Protein AF-A0A7R9P1Z8-F1 (afdb_monomer_lite)

pLDDT: mean 73.99, std 16.54, range [33.16, 90.25]

Structure (mmCIF, N/CA/C/O backbone):
data_AF-A0A7R9P1Z8-F1
#
_entry.id   AF-A0A7R9P1Z8-F1
#
loop_
_atom_site.group_PDB
_atom_site.id
_atom_site.type_symbol
_atom_site.label_atom_id
_atom_site.label_alt_id
_atom_site.label_comp_id
_atom_site.label_asym_id
_atom_site.label_entity_id
_atom_site.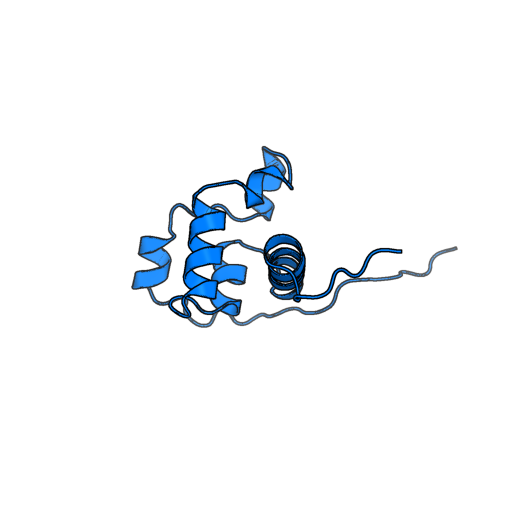label_seq_id
_atom_site.pdbx_PDB_ins_code
_atom_site.Cartn_x
_atom_site.Cartn_y
_atom_site.Cartn_z
_atom_site.occupancy
_atom_site.B_iso_or_equiv
_atom_site.auth_seq_id
_atom_site.auth_comp_id
_atom_site.auth_asym_id
_atom_site.auth_atom_id
_atom_site.pdbx_PDB_model_num
ATOM 1 N N . MET A 1 1 ? 34.735 -16.229 -2.800 1.00 46.41 1 MET A N 1
ATOM 2 C CA . MET A 1 1 ? 34.281 -14.863 -2.474 1.00 46.41 1 MET A CA 1
ATOM 3 C C . MET A 1 1 ? 32.851 -14.988 -1.993 1.00 46.41 1 MET A C 1
ATOM 5 O O . MET A 1 1 ? 31.950 -15.078 -2.813 1.00 46.41 1 MET A O 1
ATOM 9 N N . ASN A 1 2 ? 32.664 -15.097 -0.682 1.00 49.06 2 ASN A N 1
ATOM 10 C CA . ASN A 1 2 ? 31.348 -15.140 -0.063 1.00 49.06 2 ASN A CA 1
ATOM 11 C C . ASN A 1 2 ? 31.331 -14.040 0.990 1.00 49.06 2 ASN A C 1
ATOM 13 O O . ASN A 1 2 ? 32.023 -14.169 1.993 1.00 49.06 2 ASN A O 1
ATOM 17 N N . ASP A 1 3 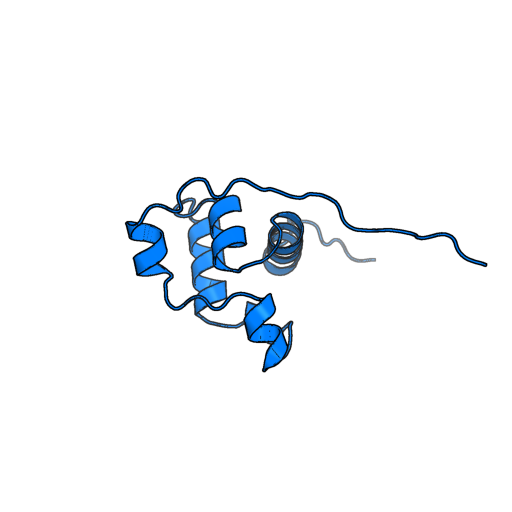? 30.570 -12.981 0.734 1.00 44.78 3 ASP A N 1
ATOM 18 C CA . ASP A 1 3 ? 30.080 -12.094 1.779 1.00 44.78 3 ASP A CA 1
ATOM 19 C C . ASP A 1 3 ? 28.647 -11.695 1.413 1.00 44.78 3 ASP A C 1
ATOM 21 O O . ASP A 1 3 ? 28.370 -11.181 0.326 1.00 44.78 3 ASP A O 1
ATOM 25 N N . ASN A 1 4 ? 27.733 -12.098 2.287 1.00 48.97 4 ASN A N 1
ATOM 26 C CA . ASN A 1 4 ? 26.296 -11.957 2.160 1.00 48.97 4 ASN A CA 1
ATOM 27 C C . ASN A 1 4 ? 25.899 -10.505 2.452 1.00 48.97 4 ASN A C 1
ATOM 29 O O . ASN A 1 4 ? 25.914 -10.074 3.600 1.00 48.97 4 ASN A O 1
ATOM 33 N N . GLY A 1 5 ? 25.471 -9.772 1.426 1.00 41.38 5 GLY A N 1
ATOM 34 C CA . GLY A 1 5 ? 24.768 -8.500 1.582 1.00 41.38 5 GLY A CA 1
ATOM 35 C C . GLY A 1 5 ? 23.269 -8.725 1.767 1.00 41.38 5 GLY A C 1
ATOM 36 O O . GLY A 1 5 ? 22.489 -8.426 0.865 1.00 41.38 5 GLY A O 1
ATOM 37 N N . GLU A 1 6 ? 22.881 -9.289 2.911 1.00 42.84 6 GLU A N 1
ATOM 38 C CA . GLU A 1 6 ? 21.491 -9.481 3.337 1.00 42.84 6 GLU A CA 1
ATOM 39 C C . GLU A 1 6 ? 20.790 -8.116 3.461 1.00 42.84 6 GLU A C 1
ATOM 41 O O . GLU A 1 6 ? 20.885 -7.409 4.461 1.00 42.84 6 GLU A O 1
ATOM 46 N N . SER A 1 7 ? 20.131 -7.711 2.377 1.00 45.88 7 SER A N 1
ATOM 47 C CA . SER A 1 7 ? 19.249 -6.550 2.314 1.00 45.88 7 SER A CA 1
ATOM 48 C C . SER A 1 7 ? 17.815 -7.062 2.270 1.00 45.88 7 SER A C 1
ATOM 50 O O . SER A 1 7 ? 17.317 -7.389 1.201 1.00 45.88 7 SER A O 1
ATOM 52 N N . ASP A 1 8 ? 17.157 -7.184 3.416 1.00 37.84 8 ASP A N 1
ATOM 53 C CA . ASP A 1 8 ? 16.103 -6.225 3.733 1.00 37.84 8 ASP A CA 1
ATOM 54 C C . ASP A 1 8 ? 15.647 -6.383 5.183 1.00 37.84 8 ASP A C 1
ATOM 56 O O . ASP A 1 8 ? 15.498 -7.469 5.739 1.00 37.84 8 ASP A O 1
ATOM 60 N N . LYS A 1 9 ? 15.466 -5.222 5.795 1.00 39.69 9 LYS A N 1
ATOM 61 C CA . LYS A 1 9 ? 15.072 -5.011 7.175 1.00 39.69 9 LYS A CA 1
ATOM 62 C C . LYS A 1 9 ? 13.713 -5.644 7.490 1.00 39.69 9 LYS A C 1
ATOM 64 O O . LYS A 1 9 ? 12.779 -5.577 6.700 1.00 39.69 9 LYS A O 1
ATOM 69 N N . THR A 1 10 ? 13.572 -5.990 8.769 1.00 33.16 10 THR A N 1
ATOM 70 C CA . THR A 1 10 ? 12.308 -5.951 9.517 1.00 33.16 10 THR A CA 1
ATOM 71 C C . THR A 1 10 ? 11.336 -7.095 9.215 1.00 33.16 10 THR A C 1
ATOM 73 O O . THR A 1 10 ? 10.410 -7.007 8.416 1.00 33.16 10 THR A O 1
ATOM 76 N N . THR A 1 11 ? 11.462 -8.144 10.029 1.00 53.44 11 THR A N 1
ATOM 77 C CA . THR A 1 11 ? 10.304 -8.735 10.706 1.00 53.44 11 THR A CA 1
ATOM 78 C C . THR A 1 11 ? 9.396 -7.621 11.238 1.00 53.44 11 THR A C 1
ATOM 80 O O . THR A 1 11 ? 9.866 -6.725 11.944 1.00 53.44 11 THR A O 1
ATOM 83 N N . PRO A 1 12 ? 8.084 -7.720 10.996 1.00 45.97 12 PRO A N 1
ATOM 84 C CA . PRO A 1 12 ? 7.188 -7.603 12.128 1.00 45.97 12 PRO A CA 1
ATOM 85 C C . PRO A 1 12 ? 6.350 -8.875 12.240 1.00 45.97 12 PRO A C 1
ATOM 87 O O . PRO A 1 12 ? 5.291 -9.009 11.634 1.00 45.97 12 PRO A O 1
ATOM 90 N N . SER A 1 13 ? 6.809 -9.787 13.097 1.00 47.91 13 SER A N 1
ATOM 91 C CA . SER A 1 13 ? 5.887 -10.557 13.927 1.00 47.91 13 SER A CA 1
ATOM 92 C C . SER A 1 13 ? 5.100 -9.567 14.781 1.00 47.91 13 SER A C 1
ATOM 94 O O . SER A 1 13 ? 5.549 -9.255 15.872 1.00 47.91 13 SER A O 1
ATOM 96 N N . VAL A 1 14 ? 3.980 -9.039 14.287 1.00 45.84 14 VAL A N 1
ATOM 97 C CA . VAL A 1 14 ? 2.842 -8.638 15.126 1.00 45.84 14 VAL A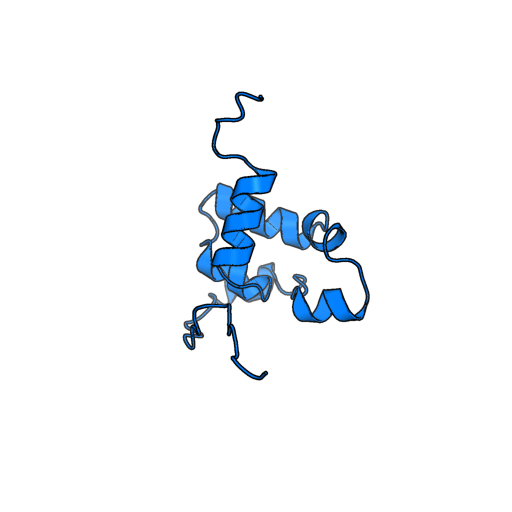 CA 1
ATOM 98 C C . VAL A 1 14 ? 1.589 -8.709 14.255 1.00 45.84 14 VAL A C 1
ATOM 100 O O . VAL A 1 14 ? 1.152 -7.713 13.685 1.00 45.84 14 VAL A O 1
ATOM 103 N N . SER A 1 15 ? 1.014 -9.902 14.152 1.00 49.69 15 SER A N 1
ATOM 104 C CA . SER A 1 15 ? -0.393 -10.092 13.812 1.00 49.69 15 SER A CA 1
ATOM 105 C C . SER A 1 15 ? -1.250 -9.553 14.965 1.00 49.69 15 SER A C 1
ATOM 107 O O . SER A 1 15 ? -1.793 -10.315 15.761 1.00 49.69 15 SER A O 1
ATOM 109 N N . GLU A 1 16 ? -1.315 -8.228 15.102 1.00 49.94 16 GLU A N 1
ATOM 110 C CA . GLU A 1 16 ? -2.298 -7.555 15.953 1.00 49.94 16 GLU A CA 1
ATOM 111 C C . GLU A 1 16 ? -3.492 -7.183 15.081 1.00 49.94 16 GLU A C 1
ATOM 113 O O . GLU A 1 16 ? -3.527 -6.143 14.432 1.00 49.94 16 GLU A O 1
ATOM 118 N N . GLY A 1 17 ? -4.449 -8.112 15.047 1.00 57.28 17 GLY A N 1
ATOM 119 C CA . GLY A 1 17 ? -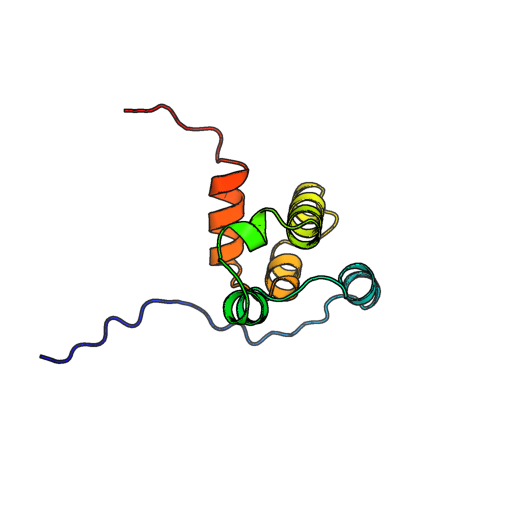5.868 -7.865 14.823 1.00 57.28 17 GLY A CA 1
ATOM 120 C C . GLY A 1 17 ? -6.226 -6.829 13.763 1.00 57.28 17 GLY A C 1
ATOM 121 O O . GLY A 1 17 ? -6.734 -5.756 14.099 1.00 57.28 17 GLY A O 1
ATOM 122 N N . ILE A 1 18 ? -6.120 -7.195 12.481 1.00 69.12 18 ILE A N 1
ATOM 123 C CA . ILE A 1 18 ? -6.973 -6.559 11.473 1.00 69.12 18 ILE A CA 1
ATOM 124 C C . ILE A 1 18 ? -8.410 -6.713 11.977 1.00 69.12 18 ILE A C 1
ATOM 126 O O . ILE A 1 18 ? -8.883 -7.830 12.193 1.00 69.12 18 ILE A O 1
ATOM 130 N N . SER A 1 19 ? -9.088 -5.590 12.225 1.00 77.50 19 SER A N 1
ATOM 131 C CA . SER A 1 19 ? -10.463 -5.620 12.724 1.00 77.50 19 SER A CA 1
ATOM 132 C C . SER A 1 19 ? -11.308 -6.520 11.812 1.00 77.50 19 SER A C 1
ATOM 134 O O . SER A 1 19 ? -11.213 -6.367 10.593 1.00 77.50 19 SER A O 1
ATOM 136 N N . PRO A 1 20 ? -12.159 -7.415 12.344 1.00 74.38 20 PRO A N 1
ATOM 137 C CA . PRO A 1 20 ? -12.887 -8.399 11.532 1.00 74.38 20 PRO A CA 1
ATOM 138 C C . PRO A 1 20 ? -13.722 -7.743 10.423 1.00 74.38 20 PRO A C 1
ATOM 140 O O . PRO A 1 20 ? -13.780 -8.240 9.307 1.00 74.38 20 PRO A O 1
ATOM 143 N N . ARG A 1 21 ? -14.253 -6.544 10.689 1.00 80.56 21 ARG A N 1
ATOM 144 C CA . ARG A 1 21 ? -14.920 -5.667 9.711 1.00 80.56 21 ARG A CA 1
ATOM 145 C C . ARG A 1 21 ? -14.053 -5.293 8.498 1.00 80.56 21 ARG A C 1
ATOM 147 O O . ARG A 1 21 ? -14.561 -5.237 7.387 1.00 80.56 21 ARG A O 1
ATOM 154 N N . ILE A 1 22 ? -12.763 -5.033 8.703 1.00 82.12 22 ILE A N 1
ATOM 155 C CA . ILE A 1 22 ? -11.811 -4.713 7.632 1.00 82.12 22 ILE A CA 1
ATOM 156 C C . ILE A 1 22 ? -11.440 -6.003 6.901 1.00 82.12 22 ILE A C 1
ATOM 158 O O . ILE A 1 22 ? -11.528 -6.056 5.681 1.00 82.12 22 ILE A O 1
ATOM 162 N N . ALA A 1 23 ? -11.111 -7.074 7.626 1.00 78.44 23 ALA A N 1
ATOM 163 C CA . ALA A 1 23 ? -10.804 -8.362 7.004 1.00 78.44 23 ALA A CA 1
ATOM 164 C C . ALA A 1 23 ? -11.948 -8.860 6.097 1.00 78.44 23 ALA A C 1
ATOM 166 O O . ALA A 1 23 ? -11.692 -9.359 5.007 1.00 78.44 23 ALA A O 1
ATOM 167 N N . GLU A 1 24 ? -13.204 -8.656 6.502 1.00 82.06 24 GLU A N 1
ATOM 168 C CA . GLU A 1 24 ? -14.370 -9.020 5.697 1.00 82.06 24 GLU A CA 1
ATOM 169 C C . GLU A 1 24 ? -14.565 -8.114 4.470 1.00 82.06 24 GLU A C 1
ATOM 171 O O . GLU A 1 24 ? -14.849 -8.615 3.385 1.00 82.06 24 GLU A O 1
ATOM 176 N N . GLN A 1 25 ? -14.344 -6.800 4.594 1.00 85.25 25 GLN A N 1
ATOM 177 C CA . GLN A 1 25 ? -14.430 -5.866 3.459 1.00 85.25 25 GLN A CA 1
ATOM 178 C C . GLN A 1 25 ? -13.317 -6.066 2.421 1.00 85.25 25 GLN A C 1
ATOM 180 O O . GLN A 1 25 ? -13.527 -5.832 1.230 1.00 85.25 25 GLN A O 1
ATOM 185 N N . TYR A 1 26 ? -12.140 -6.504 2.867 1.00 85.44 26 TYR A N 1
ATOM 186 C CA . TYR A 1 26 ? -10.949 -6.672 2.037 1.00 85.44 26 TYR A CA 1
ATOM 187 C C . TYR A 1 26 ? -10.585 -8.148 1.815 1.00 85.44 26 TYR A C 1
ATOM 189 O O . TYR A 1 26 ? -9.467 -8.443 1.411 1.00 85.44 26 TYR A O 1
ATOM 197 N N . ARG A 1 27 ? -11.524 -9.083 2.014 1.00 81.94 27 ARG A N 1
ATOM 198 C CA . ARG A 1 27 ? -11.318 -10.527 1.766 1.00 81.94 27 ARG A CA 1
ATOM 199 C C . ARG A 1 27 ? -10.957 -10.871 0.317 1.00 81.94 27 ARG A C 1
ATOM 201 O O . ARG A 1 27 ? -10.368 -11.913 0.068 1.00 81.94 27 ARG A O 1
ATOM 208 N N . ASP A 1 28 ? -11.333 -9.999 -0.615 1.00 87.06 28 ASP A N 1
ATOM 209 C CA . ASP A 1 28 ? -11.027 -10.099 -2.047 1.00 87.06 28 ASP A CA 1
ATOM 210 C C . ASP A 1 28 ? -9.623 -9.571 -2.390 1.00 87.06 28 ASP A C 1
ATOM 212 O O . ASP A 1 28 ? -9.177 -9.661 -3.532 1.00 87.06 28 ASP A O 1
ATOM 216 N N . VAL A 1 29 ? -8.913 -8.983 -1.419 1.00 86.56 29 VAL A N 1
ATOM 217 C CA . VAL A 1 29 ? -7.532 -8.539 -1.608 1.00 86.56 29 VAL A CA 1
ATOM 218 C C . VAL A 1 29 ? -6.624 -9.762 -1.676 1.00 86.56 29 VAL A C 1
ATOM 220 O O . VAL A 1 29 ? -6.484 -10.513 -0.711 1.00 86.56 29 VAL A O 1
ATOM 223 N N . ILE A 1 30 ? -5.959 -9.925 -2.817 1.00 86.25 30 ILE A N 1
ATOM 224 C CA . ILE A 1 30 ? -4.927 -10.942 -3.004 1.00 86.25 30 ILE A CA 1
ATOM 225 C C . ILE A 1 30 ? -3.597 -10.385 -2.494 1.00 86.25 30 ILE A C 1
ATOM 227 O O . ILE A 1 30 ? -3.260 -9.219 -2.711 1.00 86.25 30 ILE A O 1
ATOM 231 N N . LYS A 1 31 ? -2.813 -11.223 -1.812 1.00 88.62 31 LYS A N 1
ATOM 232 C CA . LYS A 1 31 ? -1.474 -10.849 -1.344 1.00 88.62 31 LYS A CA 1
ATOM 233 C C . LYS A 1 31 ? -0.507 -10.758 -2.519 1.00 88.62 31 LYS A C 1
ATOM 235 O O . LYS A 1 31 ? -0.547 -11.591 -3.418 1.00 88.62 31 LYS A O 1
ATOM 240 N N . LEU A 1 32 ? 0.446 -9.831 -2.470 1.00 84.25 32 LEU A N 1
ATOM 241 C CA . LEU A 1 32 ? 1.453 -9.671 -3.518 1.00 84.25 32 LEU A CA 1
ATOM 242 C C . LEU A 1 32 ? 2.237 -10.966 -3.751 1.00 84.25 32 LEU A C 1
ATOM 244 O O . LEU A 1 32 ? 2.472 -11.326 -4.897 1.00 84.25 32 LEU A O 1
ATOM 248 N N . ASN A 1 33 ? 2.627 -11.669 -2.683 1.00 81.12 33 ASN A N 1
ATOM 249 C CA . ASN A 1 33 ? 3.336 -12.947 -2.803 1.00 81.12 33 ASN A CA 1
ATOM 250 C C . ASN A 1 33 ? 2.540 -13.977 -3.614 1.00 81.12 33 ASN A C 1
ATOM 252 O O . ASN A 1 33 ? 3.120 -14.659 -4.450 1.00 81.12 33 ASN A O 1
ATOM 256 N N . ASP A 1 34 ? 1.226 -14.045 -3.402 1.00 85.38 34 ASP A N 1
ATOM 257 C CA . ASP A 1 34 ? 0.338 -14.963 -4.114 1.00 85.38 34 ASP A CA 1
ATOM 258 C C . ASP A 1 34 ? 0.143 -14.519 -5.571 1.00 85.38 34 ASP A C 1
ATOM 260 O O . ASP A 1 34 ? 0.364 -15.290 -6.501 1.00 85.38 34 ASP A O 1
ATOM 264 N N . TYR A 1 35 ? -0.110 -13.227 -5.794 1.00 84.75 35 TYR A N 1
ATOM 265 C CA . TYR A 1 35 ? -0.273 -12.658 -7.133 1.00 84.75 35 TYR A CA 1
ATOM 266 C C . TYR A 1 35 ? 0.986 -12.789 -8.005 1.00 84.75 35 TYR A C 1
ATOM 268 O O . TYR A 1 35 ? 0.899 -12.954 -9.219 1.00 84.75 35 TYR A O 1
ATOM 276 N N . LEU A 1 36 ? 2.181 -12.740 -7.411 1.00 81.56 36 LEU A N 1
ATOM 277 C CA . LEU A 1 36 ? 3.440 -12.938 -8.136 1.00 81.56 36 LEU A CA 1
ATOM 278 C C . LEU A 1 36 ? 3.638 -14.373 -8.638 1.00 81.56 36 LEU A C 1
ATOM 280 O O . LEU A 1 36 ? 4.467 -14.577 -9.522 1.00 81.56 36 LEU A O 1
ATOM 284 N N . THR A 1 37 ? 2.894 -15.353 -8.116 1.00 82.25 37 THR A N 1
ATOM 285 C CA . THR A 1 37 ? 2.946 -16.730 -8.633 1.00 82.25 37 THR A CA 1
ATOM 286 C C . THR A 1 37 ? 2.231 -16.874 -9.977 1.00 82.25 37 THR A C 1
ATOM 288 O O . THR A 1 37 ? 2.593 -17.738 -10.773 1.00 82.25 37 THR A O 1
ATOM 291 N N . THR A 1 38 ? 1.252 -16.008 -10.256 1.00 79.88 38 THR A N 1
ATOM 292 C CA . THR A 1 38 ? 0.395 -16.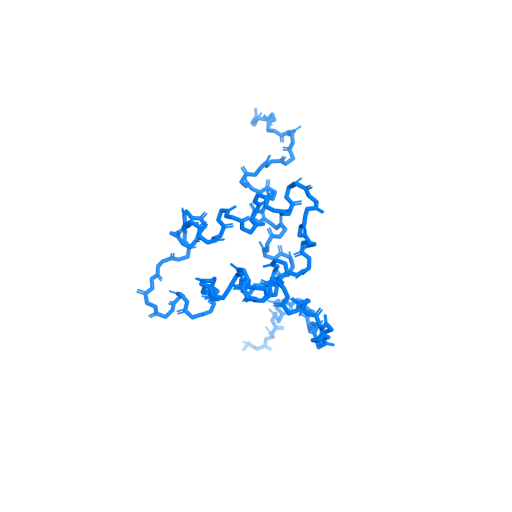077 -11.448 1.00 79.88 38 THR A CA 1
ATOM 293 C C . THR A 1 38 ? 0.601 -14.911 -12.417 1.00 79.88 38 THR A C 1
ATOM 295 O O . THR A 1 38 ? 0.338 -15.059 -13.611 1.00 79.88 38 THR A O 1
ATOM 298 N N . GLY A 1 39 ? 1.084 -13.759 -11.944 1.00 74.31 39 GLY A N 1
ATOM 299 C CA . GLY A 1 39 ? 1.060 -12.505 -12.695 1.00 74.31 39 GLY A CA 1
ATOM 300 C C . GLY A 1 39 ? 2.283 -11.601 -12.523 1.00 74.31 39 GLY A C 1
ATOM 301 O O . GLY A 1 39 ? 3.328 -11.964 -11.983 1.00 74.31 39 GLY A O 1
ATOM 302 N N . ARG A 1 40 ? 2.160 -10.371 -13.042 1.00 78.94 40 ARG A N 1
ATOM 303 C CA . ARG A 1 40 ? 3.230 -9.363 -13.042 1.00 78.94 40 ARG A CA 1
ATOM 304 C C . ARG A 1 40 ? 3.033 -8.336 -11.929 1.00 78.94 40 ARG A C 1
ATOM 306 O O . ARG A 1 40 ? 1.989 -7.708 -11.807 1.00 78.94 40 ARG A O 1
ATOM 313 N N . ARG A 1 41 ? 4.119 -8.062 -11.209 1.00 74.81 41 ARG A N 1
ATOM 314 C CA . ARG A 1 41 ? 4.235 -7.060 -10.135 1.00 74.81 41 ARG A CA 1
ATOM 315 C C . ARG A 1 41 ? 3.640 -5.661 -10.425 1.00 74.81 41 ARG A C 1
ATOM 317 O O . ARG A 1 41 ? 3.095 -5.097 -9.484 1.00 74.81 41 ARG A O 1
ATOM 324 N N . PRO A 1 42 ? 3.741 -5.058 -11.633 1.00 78.62 42 PRO A N 1
ATOM 325 C CA . PRO A 1 42 ? 3.077 -3.782 -11.937 1.00 78.62 42 PRO A CA 1
ATOM 326 C C . PRO A 1 42 ? 1.546 -3.871 -11.971 1.00 78.62 42 PRO A C 1
ATOM 328 O O . PRO A 1 42 ? 0.904 -2.995 -11.403 1.00 78.62 42 PRO A O 1
ATOM 331 N N . GLN A 1 43 ? 0.978 -4.939 -12.546 1.00 84.75 43 GLN A N 1
ATOM 332 C CA . GLN A 1 43 ? -0.479 -5.089 -12.677 1.00 84.75 43 GLN A CA 1
ATOM 333 C C . GLN A 1 43 ? -1.158 -5.130 -11.314 1.00 84.75 43 GLN A C 1
ATOM 335 O O . GLN A 1 43 ? -2.183 -4.491 -11.135 1.00 84.75 43 GLN A O 1
ATOM 340 N N . PHE A 1 44 ? -0.518 -5.753 -10.320 1.00 85.25 44 PHE A N 1
ATOM 341 C CA . PHE A 1 44 ? -0.987 -5.769 -8.934 1.00 85.25 44 PHE A CA 1
ATOM 342 C C . PHE A 1 44 ? -1.389 -4.384 -8.400 1.00 85.25 44 PHE A C 1
ATOM 344 O O . PHE A 1 44 ? -2.356 -4.274 -7.655 1.00 85.25 44 PHE A O 1
ATOM 351 N N . TRP A 1 45 ? -0.666 -3.318 -8.764 1.00 83.81 45 TRP A N 1
ATOM 352 C CA . TRP A 1 45 ? -0.961 -1.950 -8.308 1.00 83.81 45 TRP A CA 1
ATOM 353 C C . TRP A 1 45 ? -2.081 -1.274 -9.102 1.00 83.81 45 TRP A C 1
ATOM 355 O O . TRP A 1 45 ? -2.659 -0.289 -8.643 1.00 83.81 45 TRP A O 1
ATOM 365 N N . GLU A 1 46 ? -2.392 -1.798 -10.282 1.00 83.31 46 GLU A N 1
ATOM 366 C CA . GLU A 1 46 ? -3.484 -1.334 -11.134 1.00 83.31 46 GLU A CA 1
ATOM 367 C C . GLU A 1 46 ? -4.816 -2.010 -10.788 1.00 83.31 46 GLU A C 1
ATOM 369 O O . GLU A 1 46 ? -5.875 -1.457 -11.115 1.00 83.31 46 GLU A O 1
ATOM 374 N N . GLU A 1 47 ? -4.748 -3.141 -10.080 1.00 88.25 47 GLU A N 1
ATOM 375 C CA . GLU A 1 47 ? -5.894 -3.932 -9.656 1.00 88.25 47 GLU A CA 1
ATOM 376 C C . GLU A 1 47 ? -6.860 -3.144 -8.756 1.00 88.25 47 GLU A C 1
ATOM 378 O O . GLU A 1 47 ? -6.449 -2.319 -7.925 1.00 88.25 47 GLU A O 1
ATOM 383 N N . PRO A 1 48 ? -8.170 -3.432 -8.858 1.00 87.56 48 PRO A N 1
ATOM 384 C CA . PRO A 1 48 ? -9.195 -2.724 -8.100 1.00 87.56 48 PRO A CA 1
ATOM 385 C C . PRO A 1 48 ? -9.033 -2.892 -6.585 1.00 87.56 48 PRO A C 1
ATOM 387 O O . PRO A 1 48 ? -9.310 -1.956 -5.834 1.00 87.56 48 PRO A O 1
ATOM 390 N N . PHE A 1 49 ? -8.560 -4.051 -6.119 1.00 87.06 49 PHE A N 1
ATOM 391 C CA . PHE A 1 49 ? -8.370 -4.313 -4.693 1.00 87.06 49 PHE A CA 1
ATOM 392 C C . PHE A 1 49 ? -7.217 -3.478 -4.108 1.00 87.06 49 PHE A C 1
ATOM 394 O O . PHE A 1 49 ? -7.368 -2.883 -3.041 1.00 87.06 49 PHE A O 1
ATOM 401 N N . THR A 1 50 ? -6.102 -3.338 -4.835 1.00 87.94 50 THR A N 1
ATOM 402 C CA . THR A 1 50 ? -4.957 -2.523 -4.403 1.00 87.94 50 THR A CA 1
ATOM 403 C C . THR A 1 50 ? -5.290 -1.041 -4.427 1.00 87.94 50 THR A C 1
ATOM 405 O O . THR A 1 50 ? -4.955 -0.322 -3.483 1.00 87.94 50 THR A O 1
ATOM 408 N N . LYS A 1 51 ? -6.008 -0.582 -5.461 1.00 87.69 51 LYS A N 1
ATOM 409 C CA . LYS A 1 51 ? -6.510 0.796 -5.525 1.00 87.69 51 LYS A CA 1
ATOM 410 C C . LYS A 1 51 ? -7.429 1.117 -4.350 1.00 87.69 51 LYS A C 1
ATOM 412 O O . LYS A 1 51 ? -7.215 2.142 -3.712 1.00 87.69 51 LYS A O 1
ATOM 417 N N . ARG A 1 52 ? -8.370 0.229 -3.997 1.00 90.25 52 ARG A N 1
ATOM 418 C CA . ARG A 1 52 ? -9.223 0.413 -2.806 1.00 90.25 52 ARG A CA 1
ATOM 419 C C . ARG A 1 52 ? -8.406 0.558 -1.528 1.00 90.25 52 ARG A C 1
ATOM 421 O O . ARG A 1 52 ? -8.664 1.474 -0.759 1.00 90.25 52 ARG A O 1
ATOM 428 N N . VAL A 1 53 ? -7.416 -0.311 -1.310 1.00 88.94 53 VAL A N 1
ATOM 429 C CA . VAL A 1 53 ? -6.543 -0.225 -0.126 1.00 88.94 53 VAL A CA 1
ATOM 430 C C . VAL A 1 53 ? -5.788 1.108 -0.106 1.00 88.94 53 VAL A C 1
ATOM 432 O O . VAL A 1 53 ? -5.753 1.776 0.923 1.00 88.94 53 VAL A O 1
ATOM 435 N N . MET A 1 54 ? -5.229 1.537 -1.240 1.00 85.81 54 MET A N 1
ATOM 436 C CA . MET A 1 54 ? -4.520 2.816 -1.350 1.00 85.81 54 MET A CA 1
ATOM 437 C C . MET A 1 54 ? -5.431 4.029 -1.107 1.00 85.81 54 MET A C 1
ATOM 439 O O . MET A 1 54 ? -5.026 4.962 -0.412 1.00 85.81 54 MET A O 1
ATOM 443 N N . GLU A 1 55 ? -6.661 4.015 -1.624 1.00 87.56 55 GLU A N 1
ATOM 444 C CA . GLU A 1 55 ? -7.642 5.077 -1.380 1.00 87.56 55 GLU A CA 1
ATOM 445 C C . GLU A 1 55 ? -8.114 5.107 0.074 1.00 87.56 55 GLU A C 1
ATOM 447 O O . GLU A 1 55 ? -8.163 6.182 0.666 1.00 87.56 55 GLU A O 1
ATOM 452 N N . ALA A 1 56 ? -8.365 3.949 0.687 1.00 89.25 56 ALA A N 1
ATOM 453 C CA . ALA A 1 56 ? -8.742 3.867 2.096 1.00 89.25 56 ALA A CA 1
ATOM 454 C C . ALA A 1 56 ? -7.624 4.390 3.017 1.00 89.25 56 ALA A C 1
ATOM 456 O O . ALA A 1 56 ? -7.895 5.093 3.993 1.00 89.25 56 ALA A O 1
ATOM 457 N N . ILE A 1 57 ? -6.356 4.119 2.673 1.00 87.38 57 ILE A N 1
ATOM 458 C CA . ILE A 1 57 ? -5.196 4.686 3.377 1.00 87.38 57 ILE A CA 1
ATOM 459 C C . ILE A 1 57 ? -5.138 6.202 3.202 1.00 87.38 57 ILE A C 1
ATOM 461 O O . ILE A 1 57 ? -4.947 6.937 4.172 1.00 87.38 57 ILE A O 1
ATOM 465 N N . LYS A 1 58 ? -5.337 6.688 1.974 1.00 84.81 58 LYS A N 1
ATOM 466 C CA . LYS A 1 58 ? -5.362 8.124 1.672 1.00 84.81 58 LYS A CA 1
ATOM 467 C C . LYS A 1 58 ? -6.488 8.844 2.425 1.00 84.81 58 LYS A C 1
ATOM 469 O O . LYS A 1 58 ? -6.275 9.952 2.916 1.00 84.81 58 LYS A O 1
ATOM 474 N N . GLY A 1 59 ? -7.653 8.210 2.545 1.00 85.69 59 GLY A N 1
ATOM 475 C CA . GLY A 1 59 ? -8.810 8.700 3.297 1.00 85.69 59 GLY A CA 1
ATOM 476 C C . GLY A 1 59 ? -8.659 8.627 4.819 1.00 85.69 59 GLY A C 1
ATOM 477 O O . GLY A 1 59 ? -9.533 9.120 5.526 1.00 85.69 59 GLY A O 1
ATOM 478 N N . LYS A 1 60 ? -7.564 8.043 5.337 1.00 82.88 60 LYS A N 1
ATOM 479 C CA . LYS A 1 60 ? -7.377 7.688 6.760 1.00 82.88 60 LYS A CA 1
ATOM 480 C C . LYS A 1 60 ? -8.457 6.748 7.315 1.00 82.88 60 LYS A C 1
ATOM 482 O O . LYS A 1 60 ? -8.591 6.624 8.529 1.00 82.88 60 LYS A O 1
ATOM 487 N N . GLU A 1 61 ? -9.208 6.076 6.447 1.00 84.75 61 GLU A N 1
ATOM 488 C CA . GLU A 1 61 ? -10.171 5.038 6.831 1.00 84.75 61 GLU A CA 1
ATOM 489 C C . GLU A 1 61 ? -9.469 3.710 7.129 1.00 84.75 61 GLU A C 1
ATOM 491 O O . GLU A 1 61 ? -9.961 2.891 7.904 1.00 84.75 61 GLU A O 1
ATOM 496 N N . LEU A 1 62 ? -8.293 3.510 6.528 1.00 85.50 62 LEU A N 1
ATOM 497 C CA . LEU A 1 62 ? -7.446 2.344 6.718 1.00 85.50 62 LEU A CA 1
ATOM 498 C C . LEU A 1 62 ? -6.042 2.778 7.136 1.00 85.50 62 LEU A C 1
ATOM 500 O O . LEU A 1 62 ? -5.439 3.669 6.542 1.00 85.50 62 LEU A O 1
ATOM 504 N N . GLU A 1 63 ? -5.479 2.121 8.144 1.00 87.19 63 GLU A N 1
ATOM 505 C CA . GLU A 1 63 ? -4.091 2.369 8.510 1.00 87.19 63 GLU A CA 1
ATOM 506 C C . GLU A 1 63 ? -3.138 1.775 7.475 1.00 87.19 63 GLU A C 1
ATOM 508 O O . GLU A 1 63 ? -3.322 0.668 6.967 1.00 87.19 63 GLU A O 1
ATOM 513 N N . MET A 1 64 ? -2.053 2.493 7.199 1.00 86.00 64 MET A N 1
ATOM 514 C CA . MET A 1 64 ? -1.062 2.061 6.218 1.00 86.00 64 MET A CA 1
ATOM 515 C C . MET A 1 64 ? -0.377 0.742 6.602 1.00 86.00 64 MET A C 1
ATOM 517 O O . MET A 1 64 ? -0.054 -0.063 5.731 1.00 86.00 64 MET A O 1
ATOM 521 N N . LYS A 1 65 ? -0.207 0.482 7.905 1.00 85.94 65 LYS A N 1
ATOM 522 C CA . LYS A 1 65 ? 0.275 -0.809 8.413 1.00 85.94 65 LYS A CA 1
ATOM 523 C C . LYS A 1 65 ? -0.710 -1.935 8.078 1.00 85.94 65 LYS A C 1
ATOM 525 O O . LYS A 1 65 ? -0.301 -2.945 7.518 1.00 85.94 65 LYS A O 1
ATOM 530 N N . THR A 1 66 ? -2.001 -1.722 8.327 1.00 87.19 66 THR A N 1
ATOM 531 C CA . THR A 1 66 ? -3.069 -2.684 8.020 1.00 87.19 66 THR A CA 1
ATOM 532 C C . THR A 1 66 ? -3.196 -2.945 6.523 1.00 87.19 66 THR A C 1
ATOM 534 O O . THR A 1 66 ? -3.317 -4.093 6.111 1.00 87.19 66 THR A O 1
ATOM 537 N N . GLY A 1 67 ? -3.118 -1.907 5.687 1.00 87.88 67 GLY A N 1
ATOM 538 C CA . GLY A 1 67 ? -3.142 -2.072 4.234 1.00 87.88 67 GLY A CA 1
ATOM 539 C C . GLY A 1 67 ? -1.935 -2.841 3.690 1.00 87.88 67 GLY A C 1
ATOM 540 O O . GLY A 1 67 ? -2.085 -3.637 2.765 1.00 87.88 67 GLY A O 1
ATOM 541 N N . ALA A 1 68 ? -0.754 -2.667 4.292 1.00 88.50 68 ALA A N 1
ATOM 542 C CA . ALA A 1 68 ? 0.429 -3.449 3.939 1.00 88.50 68 ALA A CA 1
ATOM 543 C C . ALA A 1 68 ? 0.227 -4.932 4.283 1.00 88.50 68 ALA A C 1
ATOM 545 O O . ALA A 1 68 ? 0.511 -5.804 3.462 1.00 88.50 68 ALA A O 1
ATOM 546 N N . GLU A 1 69 ? -0.348 -5.203 5.456 1.00 87.06 69 GLU A N 1
ATOM 547 C CA . GLU A 1 69 ? -0.682 -6.555 5.907 1.00 87.06 69 GLU A CA 1
ATOM 548 C C . GLU A 1 69 ? -1.735 -7.229 5.010 1.00 87.06 69 GLU A C 1
ATOM 550 O O . GLU A 1 69 ? -1.546 -8.376 4.600 1.00 87.06 69 GLU A O 1
ATOM 555 N N . LEU A 1 70 ? -2.790 -6.497 4.626 1.00 87.75 70 LEU A N 1
ATOM 556 C CA . LEU A 1 70 ? -3.821 -6.958 3.686 1.00 87.75 70 LEU A CA 1
ATOM 557 C C . LEU A 1 70 ? -3.219 -7.334 2.331 1.00 87.75 70 LEU A C 1
ATOM 559 O O . LEU A 1 70 ? -3.471 -8.417 1.811 1.00 87.75 70 LEU A O 1
ATOM 563 N N . LEU A 1 71 ? -2.374 -6.460 1.785 1.00 87.12 71 LEU A N 1
ATOM 564 C CA . LEU A 1 71 ? -1.703 -6.686 0.507 1.00 87.12 71 LEU A CA 1
ATOM 565 C C . LEU A 1 71 ? -0.557 -7.701 0.612 1.00 87.12 71 LEU A C 1
ATOM 567 O O . LEU A 1 71 ? 0.038 -8.045 -0.405 1.00 87.12 71 LEU A O 1
ATOM 571 N N . GLY A 1 72 ? -0.216 -8.196 1.805 1.00 86.12 72 GLY A N 1
ATOM 572 C CA . GLY A 1 72 ? 0.899 -9.122 2.005 1.00 86.12 72 GLY A CA 1
ATOM 573 C C . GLY A 1 72 ? 2.246 -8.548 1.557 1.00 86.12 72 GLY A C 1
ATOM 574 O O . GLY A 1 72 ? 3.088 -9.283 1.033 1.00 86.12 72 GLY A O 1
ATOM 575 N N . VAL A 1 73 ? 2.421 -7.235 1.716 1.00 85.94 73 VAL A N 1
ATOM 576 C CA . VAL A 1 73 ? 3.653 -6.502 1.410 1.00 85.94 73 VAL A CA 1
ATOM 577 C C . VAL A 1 73 ? 4.223 -5.886 2.676 1.00 85.94 73 VAL A C 1
ATOM 579 O O . VAL A 1 73 ? 3.503 -5.564 3.617 1.00 85.94 73 VAL A O 1
ATOM 582 N N . SER A 1 74 ? 5.528 -5.643 2.688 1.00 84.25 74 SER A N 1
ATOM 583 C CA . SER A 1 74 ? 6.136 -4.885 3.775 1.00 84.25 74 SER A CA 1
ATOM 584 C C . SER A 1 74 ? 5.666 -3.434 3.739 1.00 84.25 74 SER A C 1
ATOM 586 O O . SER A 1 74 ? 5.515 -2.842 2.665 1.00 84.25 74 SER A O 1
ATOM 588 N N . TYR A 1 75 ? 5.520 -2.825 4.918 1.00 84.38 75 TYR A N 1
ATOM 589 C CA . TYR A 1 75 ? 5.200 -1.402 5.046 1.00 84.38 75 TYR A CA 1
ATOM 590 C C . TYR A 1 75 ? 6.124 -0.532 4.182 1.00 84.38 75 TYR A C 1
ATOM 592 O O . TYR A 1 75 ? 5.649 0.351 3.481 1.00 84.38 75 TYR A O 1
ATOM 600 N N . GLY A 1 76 ? 7.430 -0.824 4.153 1.00 82.50 76 GLY A N 1
ATOM 601 C CA . GLY A 1 76 ? 8.391 -0.112 3.304 1.00 82.50 76 GLY A CA 1
ATOM 602 C C . GLY A 1 76 ? 8.099 -0.233 1.803 1.00 82.50 76 GLY A C 1
ATOM 603 O O . GLY A 1 76 ? 8.220 0.751 1.076 1.00 82.50 76 GLY A O 1
ATOM 604 N N . THR A 1 77 ? 7.648 -1.401 1.336 1.00 83.19 77 THR A N 1
ATOM 605 C CA . THR A 1 77 ? 7.251 -1.625 -0.064 1.00 83.19 77 THR A CA 1
ATOM 606 C C . THR A 1 77 ? 5.985 -0.854 -0.411 1.00 83.19 77 THR A C 1
ATOM 608 O O . THR A 1 77 ? 5.945 -0.183 -1.444 1.00 83.19 77 THR A O 1
ATOM 611 N N . LEU A 1 78 ? 4.973 -0.912 0.461 1.00 86.00 78 LEU A N 1
ATOM 612 C CA . LEU A 1 78 ? 3.743 -0.143 0.296 1.00 86.00 78 LEU A CA 1
ATOM 613 C C . LEU A 1 78 ? 4.033 1.358 0.317 1.00 86.00 78 LEU A C 1
ATOM 615 O O . LEU A 1 78 ? 3.554 2.088 -0.538 1.00 86.00 78 LEU A O 1
ATOM 619 N N . TYR A 1 79 ? 4.855 1.813 1.261 1.00 84.00 79 TYR A N 1
ATOM 620 C CA . TYR A 1 79 ? 5.230 3.213 1.418 1.00 84.00 79 TYR A CA 1
ATOM 621 C C . TYR A 1 79 ? 6.034 3.726 0.221 1.00 84.00 79 TYR A C 1
ATOM 623 O O . TYR A 1 79 ? 5.764 4.817 -0.276 1.00 84.00 79 TYR A O 1
ATOM 631 N N . GLY A 1 80 ? 6.977 2.933 -0.295 1.00 82.12 80 GLY A N 1
ATOM 632 C CA . GLY A 1 80 ? 7.705 3.252 -1.524 1.00 82.12 80 GLY A CA 1
ATOM 633 C C . GLY A 1 80 ? 6.770 3.401 -2.724 1.00 82.12 80 GLY A C 1
ATOM 634 O O . GLY A 1 80 ? 6.891 4.362 -3.478 1.00 82.12 80 GLY A O 1
ATOM 635 N N . ARG A 1 81 ? 5.785 2.506 -2.856 1.00 80.50 81 ARG A N 1
ATOM 636 C CA . ARG A 1 81 ? 4.783 2.543 -3.932 1.00 80.50 81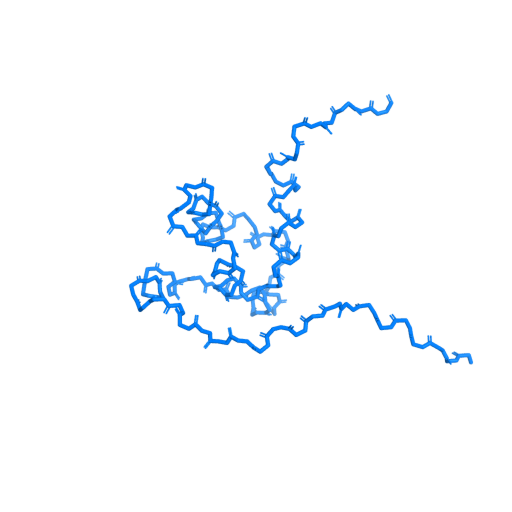 ARG A CA 1
ATOM 637 C C . ARG A 1 81 ? 3.786 3.674 -3.790 1.00 80.50 81 ARG A C 1
ATOM 639 O O . ARG A 1 81 ? 3.486 4.336 -4.770 1.00 80.50 81 ARG A O 1
ATOM 646 N N . TYR A 1 82 ? 3.328 3.935 -2.579 1.00 82.19 82 TYR A N 1
ATOM 647 C CA . TYR A 1 82 ? 2.473 5.070 -2.279 1.00 82.19 82 TYR A CA 1
ATOM 648 C C . TYR A 1 82 ? 3.190 6.386 -2.607 1.00 82.19 82 TYR A C 1
ATOM 650 O O . TYR A 1 82 ? 2.605 7.272 -3.218 1.00 82.19 82 TYR A O 1
ATOM 658 N N . ARG A 1 83 ? 4.484 6.505 -2.280 1.00 78.12 83 ARG A N 1
ATOM 659 C CA . ARG A 1 83 ? 5.300 7.678 -2.632 1.00 78.12 83 ARG A CA 1
ATOM 660 C C . ARG A 1 83 ? 5.591 7.811 -4.125 1.00 78.12 83 ARG A C 1
ATOM 662 O O . ARG A 1 83 ? 5.732 8.938 -4.574 1.00 78.12 83 ARG A O 1
ATOM 669 N N . ASP A 1 84 ? 5.710 6.709 -4.856 1.00 72.88 84 ASP A N 1
ATOM 670 C CA . ASP A 1 84 ? 5.891 6.689 -6.315 1.00 72.88 84 ASP A CA 1
ATOM 671 C C . ASP A 1 84 ? 4.584 7.040 -7.050 1.00 72.88 84 ASP A C 1
ATOM 673 O O . ASP A 1 84 ? 4.567 7.914 -7.910 1.00 72.88 84 ASP A O 1
ATOM 677 N N . ALA A 1 85 ? 3.467 6.437 -6.633 1.00 71.94 85 ALA A N 1
ATOM 678 C CA . ALA A 1 85 ? 2.152 6.615 -7.245 1.00 71.94 85 ALA A CA 1
ATOM 679 C C . ALA A 1 85 ? 1.483 7.952 -6.892 1.00 71.94 85 ALA A C 1
ATOM 681 O O . ALA A 1 85 ? 0.829 8.553 -7.742 1.00 71.94 85 ALA A O 1
ATOM 682 N N . TYR A 1 86 ? 1.623 8.419 -5.647 1.00 71.31 86 TYR A N 1
ATOM 683 C CA . TYR A 1 86 ? 1.022 9.679 -5.194 1.00 71.31 86 TYR A CA 1
ATOM 684 C C . TYR A 1 86 ? 2.017 10.823 -5.073 1.00 71.31 86 TYR A C 1
ATOM 686 O O . TYR A 1 86 ? 1.582 11.965 -4.965 1.00 71.31 86 TYR A O 1
ATOM 694 N N . GLY A 1 87 ? 3.321 10.539 -5.131 1.00 58.34 87 GLY A N 1
ATOM 695 C CA . GLY A 1 87 ? 4.357 11.560 -5.132 1.00 58.34 87 GLY A CA 1
ATOM 696 C C . GLY A 1 87 ? 4.456 12.293 -3.799 1.00 58.34 87 GLY A C 1
ATOM 697 O O . GLY A 1 87 ? 3.532 12.953 -3.333 1.00 58.34 87 GLY A O 1
ATOM 698 N N . CYS A 1 88 ? 5.656 12.348 -3.228 1.00 50.56 88 CYS A N 1
ATOM 699 C CA . CYS A 1 88 ? 6.005 13.634 -2.640 1.00 50.56 88 CYS A CA 1
ATOM 700 C C . CYS A 1 88 ? 5.901 14.657 -3.783 1.00 50.56 88 CYS A C 1
ATOM 702 O O . CYS A 1 88 ? 6.480 14.428 -4.845 1.00 50.56 88 CYS A O 1
ATOM 704 N N . LEU A 1 89 ? 5.129 15.725 -3.574 1.00 55.22 89 LEU A N 1
ATOM 705 C CA . LEU A 1 89 ? 5.050 16.952 -4.373 1.00 55.22 89 LEU A CA 1
ATOM 706 C C . LEU A 1 89 ? 6.447 17.569 -4.595 1.00 55.22 89 LEU A C 1
ATOM 708 O O . LEU A 1 89 ? 6.744 18.643 -4.086 1.00 55.22 89 LEU A O 1
ATOM 712 N N . LYS A 1 90 ? 7.355 16.892 -5.299 1.00 46.66 90 LYS A N 1
ATOM 713 C CA . LYS A 1 90 ? 8.608 17.464 -5.785 1.00 46.66 90 LYS A CA 1
ATOM 714 C C . LYS A 1 90 ? 9.247 16.538 -6.819 1.00 46.66 90 LYS A C 1
ATOM 716 O O . LYS A 1 90 ? 10.175 15.794 -6.524 1.00 46.66 90 LYS A O 1
ATOM 721 N N . HIS A 1 91 ? 8.780 16.653 -8.056 1.00 55.66 91 HIS A N 1
ATOM 722 C CA . HIS A 1 91 ? 9.635 16.431 -9.214 1.00 55.66 91 HIS A CA 1
ATOM 723 C C . HIS A 1 91 ? 9.907 17.789 -9.876 1.00 55.66 91 HIS A C 1
ATOM 725 O O . HIS A 1 91 ? 9.166 18.198 -10.764 1.00 55.66 91 HIS A O 1
ATOM 731 N N . PRO A 1 92 ? 10.933 18.544 -9.458 1.00 51.06 92 PRO A N 1
ATOM 732 C CA . PRO A 1 92 ? 11.701 19.326 -10.392 1.00 51.06 92 PRO A CA 1
ATOM 733 C C . PRO A 1 92 ? 12.711 18.354 -11.002 1.00 51.06 92 PRO A C 1
ATOM 735 O O . PRO A 1 92 ? 13.646 17.893 -10.350 1.00 51.06 92 PRO A O 1
ATOM 738 N N . TYR A 1 93 ? 12.407 17.976 -12.235 1.00 51.66 93 TYR A N 1
ATOM 739 C CA . TYR A 1 93 ? 13.290 17.309 -13.179 1.00 51.66 93 TYR A CA 1
ATOM 740 C C . TYR A 1 93 ? 14.681 17.982 -13.207 1.00 51.66 93 TYR A C 1
ATOM 742 O O . TYR A 1 93 ? 14.756 19.191 -13.006 1.00 51.66 93 TYR A O 1
ATOM 750 N N . ARG A 1 94 ? 15.718 17.167 -13.445 1.00 46.12 94 ARG A N 1
ATOM 751 C CA . ARG A 1 94 ? 16.924 17.424 -14.264 1.00 46.12 94 ARG A CA 1
ATOM 752 C C . ARG A 1 94 ? 17.505 18.841 -14.332 1.00 46.12 94 ARG A C 1
ATOM 754 O O . ARG A 1 94 ? 16.814 19.752 -14.830 1.00 46.12 94 ARG A O 1
#

Sequence (94 aa):
MNDNGESDKTTPSVSEGISPRIAEQYRDVIKLNDYLTTGRRPQFWEEPFTKRVMEAIKGKELEMKTGAELLGVSYGTLYGRYRDAYGCLKHPYR

Foldseek 3Di:
DDDDPDDDDDDDPDPDDPDVVNCVVLVVQDALVRCVVPDDPVVSCVDPSNVVLLVCCVVVVDPLCSSCVSNNHDSVVSVVVSCVVVHPPDDPDD

Organism: NCBI:txid61484

InterPro domains:
  IPR009057 Homedomain-like superfamily [SSF46689] (40-91)

Secondary structure (DSSP, 8-state):
-------------------HHHHHHTTTPPPHHHHHHHS-TTHHHHSHHHHHHHHHHHTTSS-HHHHHHHTT--HHHHHHHHHHHHT-S-----

Radius of gyration: 15.22 Å; chains: 1; bounding box: 49×36×30 Å